Protein AF-A0A7I7Z0F8-F1 (afdb_monomer_lite)

Sequence (60 aa):
MSDNTAIEGCPHCGRRNRVRAAGPGKPRCAQCHRWLPVIVDAAPITALRAWVDQTLRVKA

Radius of gyration: 16.45 Å; chains: 1; bounding box: 46×15×35 Å

pLDDT: mean 77.75, std 13.31, range [41.84, 95.88]

Organism: NCBI:txid185642

Foldseek 3Di:
DDQPWDFFADPVPRDTDTDTQADPDFDADPPPRHTTPDDHNHDDVVNVVVVVVVVVVVVD

Structure (mmCIF, N/CA/C/O backbone):
data_AF-A0A7I7Z0F8-F1
#
_entry.id   AF-A0A7I7Z0F8-F1
#
loop_
_atom_site.group_PDB
_atom_site.id
_atom_site.type_symbol
_atom_site.label_atom_id
_atom_site.label_alt_id
_atom_site.label_comp_id
_atom_site.label_asym_id
_atom_site.label_entity_id
_atom_site.label_seq_id
_atom_site.pdbx_PDB_ins_code
_atom_site.Cartn_x
_atom_site.Cartn_y
_atom_site.Cartn_z
_atom_site.occupancy
_atom_site.B_iso_or_equiv
_atom_site.auth_seq_id
_atom_site.auth_comp_id
_atom_site.auth_asym_id
_atom_site.auth_atom_id
_atom_site.pdbx_PDB_model_num
ATOM 1 N N . MET A 1 1 ? 18.323 -7.167 1.826 1.00 41.84 1 MET A N 1
ATOM 2 C CA . MET A 1 1 ? 17.086 -6.537 1.320 1.00 41.84 1 MET A CA 1
ATOM 3 C C . MET A 1 1 ? 16.162 -6.358 2.507 1.00 41.84 1 MET A C 1
ATOM 5 O O . MET A 1 1 ? 15.595 -7.336 2.970 1.00 41.84 1 MET A O 1
ATOM 9 N N . SER A 1 2 ? 16.131 -5.160 3.085 1.00 50.34 2 SER A N 1
ATOM 10 C CA . SER A 1 2 ? 15.306 -4.870 4.259 1.00 50.34 2 SER A CA 1
ATOM 11 C C . SER A 1 2 ? 13.831 -4.930 3.868 1.00 50.34 2 SER A C 1
ATOM 13 O O . SER A 1 2 ? 13.420 -4.252 2.929 1.00 50.34 2 SER A O 1
ATOM 15 N N . ASP A 1 3 ? 13.057 -5.757 4.567 1.00 60.09 3 ASP A N 1
ATOM 16 C CA .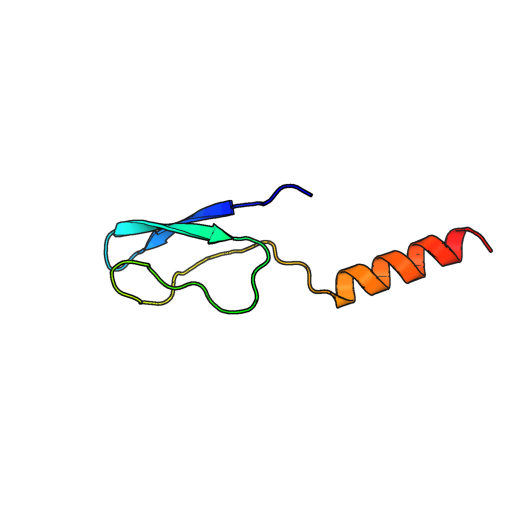 ASP A 1 3 ? 11.598 -5.835 4.455 1.00 60.09 3 ASP A CA 1
ATOM 17 C C . ASP A 1 3 ? 11.029 -4.502 4.982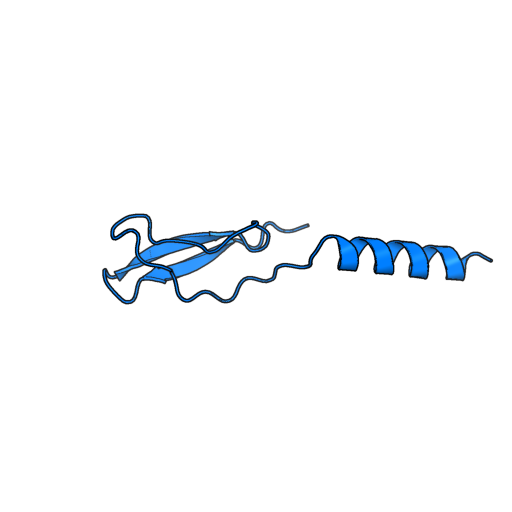 1.00 60.09 3 ASP A C 1
ATOM 19 O O . ASP A 1 3 ? 10.773 -4.341 6.178 1.00 60.09 3 ASP A O 1
ATOM 23 N N . ASN A 1 4 ? 10.954 -3.487 4.112 1.00 65.94 4 ASN A N 1
ATOM 24 C CA . ASN A 1 4 ? 10.534 -2.134 4.472 1.00 65.94 4 ASN A CA 1
ATOM 25 C C . ASN A 1 4 ? 9.025 -2.151 4.768 1.00 65.94 4 ASN A C 1
ATOM 27 O O . ASN A 1 4 ? 8.178 -1.970 3.897 1.00 65.94 4 ASN A O 1
ATOM 31 N N . THR A 1 5 ? 8.667 -2.514 5.996 1.00 71.38 5 THR A N 1
ATOM 32 C CA . THR A 1 5 ? 7.273 -2.581 6.433 1.00 71.38 5 THR A CA 1
ATOM 33 C C . THR A 1 5 ? 6.862 -1.212 6.952 1.00 71.38 5 THR A C 1
ATOM 35 O O . THR A 1 5 ? 7.278 -0.808 8.037 1.00 71.38 5 THR A O 1
ATOM 38 N N . ALA A 1 6 ? 6.014 -0.519 6.198 1.00 78.50 6 ALA A N 1
ATOM 39 C CA . ALA A 1 6 ? 5.418 0.739 6.617 1.00 78.50 6 ALA A CA 1
ATOM 40 C C . ALA A 1 6 ? 4.259 0.479 7.592 1.00 78.50 6 ALA A C 1
ATOM 42 O O . ALA A 1 6 ? 3.531 -0.516 7.486 1.00 78.50 6 ALA A O 1
ATOM 43 N N . ILE A 1 7 ? 4.079 1.368 8.569 1.00 86.69 7 ILE A N 1
ATOM 44 C CA . ILE A 1 7 ? 2.903 1.357 9.444 1.00 86.69 7 ILE A CA 1
ATOM 45 C C . ILE A 1 7 ? 2.002 2.507 9.030 1.00 86.69 7 ILE A C 1
ATOM 47 O O . ILE A 1 7 ? 2.388 3.663 9.141 1.00 86.69 7 ILE A O 1
ATOM 51 N N . GLU A 1 8 ? 0.782 2.170 8.624 1.00 85.19 8 GLU A N 1
ATOM 52 C CA . GLU A 1 8 ? -0.130 3.097 7.968 1.00 85.19 8 GLU A CA 1
ATOM 53 C C . GLU A 1 8 ? -1.449 3.194 8.728 1.00 85.19 8 GLU A C 1
ATOM 55 O O . GLU A 1 8 ? -2.119 2.195 9.035 1.00 85.19 8 GLU A O 1
ATOM 60 N N . GLY A 1 9 ? -1.814 4.424 9.074 1.00 90.38 9 GLY A N 1
ATOM 61 C CA . GLY A 1 9 ? -3.061 4.728 9.759 1.00 90.38 9 GLY A CA 1
ATOM 62 C C . GLY A 1 9 ? -4.241 4.642 8.798 1.00 90.38 9 GLY A C 1
ATOM 63 O O . GLY A 1 9 ? -4.244 5.260 7.739 1.00 90.38 9 GLY A O 1
ATOM 64 N N . CYS A 1 10 ? -5.282 3.898 9.167 1.00 93.38 10 CYS A N 1
ATOM 65 C CA . CYS A 1 10 ? -6.538 3.946 8.434 1.00 93.38 10 CYS A CA 1
ATOM 66 C C . CYS A 1 10 ? -7.280 5.251 8.774 1.00 93.38 10 CYS A C 1
ATOM 68 O O . CYS A 1 10 ? -7.694 5.403 9.925 1.00 93.38 10 CYS A O 1
ATOM 70 N N . PRO A 1 11 ? -7.554 6.143 7.806 1.00 91.62 11 PRO A N 1
ATOM 71 C CA . PRO A 1 11 ? -8.273 7.392 8.074 1.00 91.62 11 PRO A CA 1
ATOM 72 C C . PRO A 1 11 ? -9.747 7.168 8.440 1.00 91.62 11 PRO A C 1
ATOM 74 O O . PRO A 1 11 ? -10.386 8.048 8.998 1.00 91.62 11 PRO A O 1
ATOM 77 N N . HIS A 1 12 ? -10.298 5.987 8.137 1.00 94.19 12 HIS A N 1
ATOM 78 C CA . HIS A 1 12 ? -11.702 5.673 8.404 1.00 94.19 12 HIS A CA 1
ATOM 79 C C . HIS A 1 12 ? -11.947 5.144 9.821 1.00 94.19 12 HIS A C 1
ATOM 81 O O . HIS A 1 12 ? -12.985 5.415 10.409 1.00 94.19 12 HIS A O 1
ATOM 87 N N . CYS A 1 13 ? -11.049 4.310 10.351 1.00 95.06 13 CYS A N 1
ATOM 88 C CA . CYS A 1 13 ? -11.265 3.646 11.644 1.00 95.06 13 CYS A CA 1
ATOM 89 C C . CYS A 1 13 ? -10.115 3.830 12.640 1.00 95.06 13 CYS A C 1
ATOM 91 O O . CYS A 1 13 ? -10.126 3.211 13.699 1.00 95.06 13 CYS A O 1
ATOM 93 N N . GLY A 1 14 ? -9.084 4.606 12.293 1.00 93.62 14 GLY A N 1
ATOM 94 C CA . GLY A 1 14 ? -7.917 4.863 13.142 1.00 93.62 14 GLY A CA 1
ATOM 95 C C . GLY A 1 14 ? -6.976 3.667 13.330 1.00 93.62 14 GLY A C 1
ATOM 96 O O . GLY A 1 14 ? -5.911 3.804 13.931 1.00 93.62 14 GLY A O 1
ATOM 97 N N . ARG A 1 15 ? -7.321 2.479 12.813 1.00 94.75 15 ARG A N 1
ATOM 98 C CA . ARG A 1 15 ? -6.486 1.282 12.948 1.00 94.75 15 ARG A CA 1
ATOM 99 C C . ARG A 1 15 ? -5.139 1.507 12.266 1.00 94.75 15 ARG A C 1
ATOM 101 O O . ARG A 1 15 ? -5.099 1.817 11.079 1.00 94.75 15 ARG A O 1
ATOM 108 N N . ARG A 1 16 ? -4.046 1.274 12.992 1.00 92.38 16 ARG A N 1
ATOM 109 C CA . ARG A 1 16 ? -2.704 1.168 12.405 1.00 92.38 16 ARG A CA 1
ATOM 110 C C . ARG A 1 16 ? -2.546 -0.205 11.765 1.00 92.38 16 ARG A C 1
ATOM 112 O O . ARG A 1 16 ? -2.719 -1.221 12.439 1.00 92.38 16 ARG A O 1
ATOM 119 N N . ASN A 1 17 ? -2.249 -0.230 10.474 1.00 88.94 17 ASN A N 1
ATOM 120 C CA . ASN A 1 17 ? -2.069 -1.441 9.685 1.00 88.94 17 ASN A CA 1
ATOM 121 C C . ASN A 1 17 ? -0.604 -1.532 9.273 1.00 88.94 17 ASN A C 1
ATOM 123 O O . ASN A 1 17 ? 0.007 -0.529 8.921 1.00 88.94 17 ASN A O 1
ATOM 127 N N . ARG A 1 18 ? -0.039 -2.735 9.307 1.00 88.06 18 ARG A N 1
ATOM 128 C CA . ARG A 1 18 ? 1.288 -2.980 8.741 1.00 88.06 18 ARG A CA 1
ATOM 129 C C . ARG A 1 18 ? 1.132 -3.255 7.256 1.00 88.06 18 ARG A C 1
ATOM 131 O O . ARG A 1 18 ? 0.336 -4.115 6.879 1.00 88.06 18 ARG A O 1
ATOM 138 N N . VAL A 1 19 ? 1.883 -2.536 6.436 1.00 82.25 19 VAL A N 1
ATOM 139 C CA . VAL A 1 19 ? 1.830 -2.620 4.982 1.00 82.25 19 VAL A CA 1
ATOM 140 C C . VAL A 1 19 ? 3.224 -2.937 4.459 1.00 82.25 19 VAL A C 1
ATOM 142 O O . VAL A 1 19 ? 4.192 -2.248 4.762 1.00 82.25 19 VAL A O 1
ATOM 145 N N . ARG A 1 20 ? 3.334 -4.039 3.714 1.00 75.88 20 ARG A N 1
ATOM 146 C CA . ARG A 1 20 ? 4.606 -4.484 3.135 1.00 75.88 20 ARG A CA 1
ATOM 147 C C . ARG A 1 20 ? 4.948 -3.640 1.910 1.00 75.88 20 ARG A C 1
ATOM 149 O O . ARG A 1 20 ? 4.085 -3.471 1.054 1.00 75.88 20 ARG A O 1
ATOM 156 N N . ALA A 1 21 ? 6.204 -3.209 1.796 1.00 68.25 21 ALA A N 1
ATOM 157 C CA . ALA A 1 21 ? 6.706 -2.441 0.656 1.00 68.25 21 ALA A CA 1
ATOM 158 C C . ALA A 1 21 ? 6.582 -3.152 -0.701 1.00 68.25 21 ALA A C 1
ATOM 160 O O . ALA A 1 21 ? 6.281 -2.499 -1.685 1.00 68.25 21 ALA A O 1
ATOM 161 N N . ALA A 1 22 ? 6.767 -4.474 -0.776 1.00 62.66 22 ALA A N 1
ATOM 162 C CA . ALA A 1 22 ? 6.923 -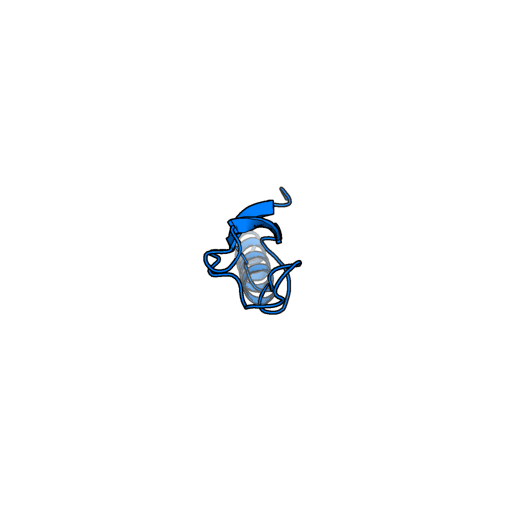5.183 -2.053 1.00 62.66 22 ALA A CA 1
ATOM 163 C C . ALA A 1 22 ? 5.900 -6.319 -2.257 1.00 62.66 22 ALA A C 1
ATOM 165 O O . ALA A 1 22 ? 6.266 -7.461 -2.534 1.00 62.66 22 ALA A O 1
ATOM 166 N N . GLY A 1 23 ? 4.607 -6.027 -2.085 1.00 62.81 23 GLY A N 1
ATOM 167 C CA . GLY A 1 23 ? 3.525 -6.993 -2.314 1.00 62.81 23 GLY A CA 1
ATOM 168 C C . GLY A 1 23 ? 2.720 -6.700 -3.588 1.00 62.81 23 GLY A C 1
ATOM 169 O O . GLY A 1 23 ? 2.415 -5.535 -3.841 1.00 62.81 23 GLY A O 1
ATOM 170 N N . PRO A 1 24 ? 2.321 -7.714 -4.383 1.00 64.44 24 PRO A N 1
ATOM 171 C CA . PRO A 1 24 ? 1.350 -7.507 -5.449 1.00 64.44 24 PRO A CA 1
ATOM 172 C C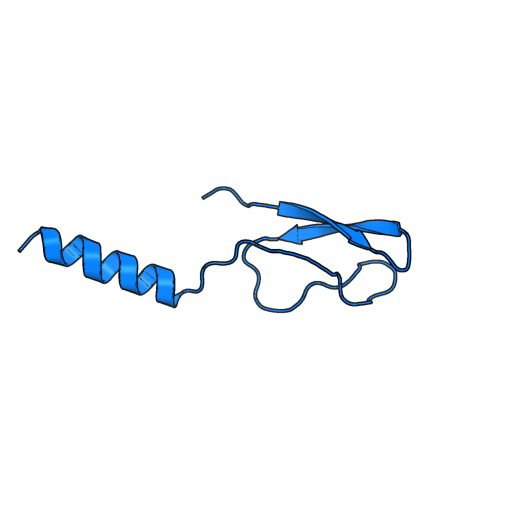 . PRO A 1 24 ? -0.018 -7.141 -4.856 1.00 64.44 24 PRO A C 1
ATOM 174 O O . PRO A 1 24 ? -0.501 -7.777 -3.919 1.00 64.44 24 PRO A O 1
ATOM 177 N N . GLY A 1 25 ? -0.667 -6.136 -5.442 1.00 73.38 25 GLY A N 1
ATOM 178 C CA . GLY A 1 25 ? -2.018 -5.715 -5.067 1.00 73.38 25 GLY A CA 1
ATOM 179 C C . GLY A 1 25 ? -2.077 -4.526 -4.104 1.00 73.38 25 GLY A C 1
ATOM 180 O O . GLY A 1 25 ? -1.070 -4.025 -3.615 1.00 73.38 25 GLY A O 1
ATOM 181 N N . LYS A 1 26 ? -3.299 -4.030 -3.872 1.00 81.12 26 LYS A N 1
ATOM 182 C CA . LYS A 1 26 ? -3.556 -2.866 -3.011 1.00 81.12 26 LYS A CA 1
ATOM 183 C C . LYS A 1 26 ? -3.792 -3.319 -1.561 1.00 81.12 26 LYS A C 1
ATOM 185 O O . LYS A 1 26 ? -4.531 -4.279 -1.342 1.00 81.12 26 LYS A O 1
ATOM 190 N N . PRO A 1 27 ? -3.218 -2.652 -0.552 1.00 86.12 27 PRO A N 1
ATOM 191 C CA . PRO A 1 27 ? -3.449 -3.021 0.839 1.00 86.12 27 PRO A CA 1
ATOM 192 C C . PRO A 1 27 ? -4.811 -2.526 1.338 1.00 86.12 27 PRO A C 1
ATOM 194 O O . PRO A 1 27 ? -5.280 -1.438 0.994 1.00 86.12 27 PRO A O 1
ATOM 197 N N . ARG A 1 28 ? -5.449 -3.338 2.186 1.00 90.62 28 ARG A N 1
ATOM 198 C CA . ARG A 1 28 ? -6.728 -3.033 2.844 1.00 90.62 28 ARG A CA 1
ATOM 199 C C . ARG A 1 28 ? -6.557 -2.993 4.353 1.00 90.62 28 ARG A C 1
ATOM 201 O O . ARG A 1 28 ? -5.718 -3.694 4.910 1.00 90.62 28 ARG A O 1
ATOM 208 N N . CYS A 1 29 ? -7.385 -2.191 5.011 1.00 93.12 29 CYS A N 1
ATOM 209 C CA . CYS A 1 29 ? -7.452 -2.136 6.458 1.00 93.12 29 CYS A CA 1
ATOM 210 C C . CYS A 1 29 ? -7.947 -3.475 7.006 1.00 93.12 29 CYS A C 1
ATOM 212 O O . CYS A 1 29 ? -8.990 -3.957 6.582 1.00 93.12 29 CYS A O 1
ATOM 214 N N . ALA A 1 30 ? -7.261 -4.035 7.999 1.00 92.19 30 ALA A N 1
ATOM 215 C CA . ALA A 1 30 ? -7.641 -5.308 8.613 1.00 92.19 30 ALA A CA 1
ATOM 216 C C . ALA A 1 30 ? -8.936 -5.241 9.445 1.00 92.19 30 ALA A C 1
ATOM 218 O O . ALA A 1 30 ? -9.431 -6.271 9.878 1.00 92.19 30 ALA A O 1
ATOM 219 N N . GLN A 1 31 ? -9.459 -4.038 9.700 1.00 95.31 31 GLN A N 1
ATOM 220 C CA . GLN A 1 31 ? -10.655 -3.845 10.518 1.00 95.31 31 GLN A CA 1
ATOM 221 C C . GLN A 1 31 ? -11.881 -3.483 9.682 1.00 95.31 31 GLN A C 1
ATOM 223 O O . GLN A 1 31 ? -12.890 -4.170 9.742 1.00 95.31 31 GLN A O 1
ATOM 228 N N . CYS A 1 32 ? -11.811 -2.406 8.897 1.00 95.88 32 CYS A N 1
ATOM 229 C CA . CYS A 1 32 ? -12.949 -1.960 8.087 1.00 95.88 32 CYS A CA 1
ATOM 230 C C . CYS A 1 32 ? -12.875 -2.418 6.624 1.00 95.88 32 CYS A C 1
ATOM 232 O O . CYS A 1 32 ? -13.743 -2.068 5.830 1.00 95.88 32 CYS A O 1
ATOM 234 N N . HIS A 1 33 ? -11.810 -3.133 6.243 1.00 93.75 33 HIS A N 1
ATOM 235 C CA . HIS A 1 33 ? -11.564 -3.663 4.894 1.00 93.75 33 HIS A CA 1
ATOM 236 C C . HIS A 1 33 ? -11.508 -2.605 3.780 1.00 93.75 33 HIS A C 1
ATOM 238 O O . HIS A 1 33 ? -11.379 -2.941 2.602 1.00 93.75 33 HIS A O 1
ATOM 244 N N . ARG A 1 34 ? -11.533 -1.317 4.137 1.00 92.56 34 ARG A N 1
ATOM 245 C CA . ARG A 1 34 ? -11.349 -0.205 3.207 1.00 92.56 34 ARG A CA 1
ATOM 246 C C . ARG A 1 34 ? -9.905 -0.171 2.717 1.00 92.56 34 ARG A C 1
ATOM 248 O O . ARG A 1 34 ? -8.987 -0.549 3.444 1.00 92.56 34 ARG A O 1
ATOM 255 N N . TRP A 1 35 ? -9.701 0.305 1.497 1.00 90.44 35 TRP A N 1
ATOM 256 C CA . TRP A 1 35 ? -8.363 0.532 0.955 1.00 90.44 35 TRP A CA 1
ATOM 257 C C . TRP A 1 35 ? -7.572 1.499 1.837 1.00 90.44 35 TRP A C 1
ATOM 259 O O . TRP A 1 35 ? -8.117 2.497 2.314 1.00 90.44 35 TRP A O 1
ATOM 269 N N . LEU A 1 36 ? -6.302 1.179 2.069 1.00 88.12 36 LEU A N 1
ATOM 270 C CA . LEU A 1 36 ? -5.399 2.044 2.817 1.00 88.12 36 LEU A CA 1
ATOM 271 C C . LEU A 1 36 ? -4.722 3.042 1.867 1.00 88.12 36 LEU A C 1
ATOM 273 O O . LEU A 1 36 ? -4.306 2.641 0.777 1.00 88.12 36 LEU A O 1
ATOM 277 N N . PRO A 1 37 ? -4.595 4.318 2.267 1.00 79.06 37 PRO A N 1
ATOM 278 C CA . PRO A 1 37 ? -3.837 5.308 1.518 1.00 79.06 37 PRO A CA 1
ATOM 279 C C . PRO A 1 37 ? -2.353 5.134 1.855 1.00 79.06 37 PRO A C 1
ATOM 281 O O . PRO A 1 37 ? -1.892 5.680 2.847 1.00 79.06 37 PRO A O 1
ATOM 284 N N . VAL A 1 38 ? -1.616 4.319 1.102 1.00 69.88 38 VAL A N 1
ATOM 285 C CA . VAL A 1 38 ? -0.196 4.057 1.399 1.00 69.88 38 VAL A CA 1
ATOM 286 C C . VAL A 1 38 ? 0.714 4.461 0.253 1.00 69.88 38 VAL A C 1
ATOM 288 O O . VAL A 1 38 ? 0.329 4.363 -0.915 1.00 69.88 38 VAL A O 1
ATOM 291 N N . ILE A 1 39 ? 1.945 4.825 0.607 1.00 61.47 39 ILE A N 1
ATOM 292 C CA . ILE A 1 39 ? 3.090 4.946 -0.296 1.00 61.47 39 ILE A CA 1
ATOM 293 C C . ILE A 1 39 ? 4.015 3.773 0.052 1.00 61.47 39 ILE A C 1
ATOM 295 O O . ILE A 1 39 ? 4.584 3.731 1.136 1.00 61.47 39 ILE A O 1
ATOM 299 N N . VAL A 1 40 ? 4.111 2.776 -0.827 1.00 64.12 40 VAL A N 1
ATOM 300 C CA . VAL A 1 40 ? 4.978 1.600 -0.644 1.00 64.12 40 VAL A CA 1
ATOM 301 C C . VAL A 1 40 ? 6.128 1.645 -1.645 1.00 64.12 40 VAL A C 1
ATOM 303 O O . VAL A 1 40 ? 5.886 1.798 -2.841 1.00 64.12 40 VAL A O 1
ATOM 306 N N . ASP A 1 41 ? 7.364 1.481 -1.166 1.00 64.56 41 ASP A N 1
ATOM 307 C CA . ASP A 1 41 ? 8.552 1.337 -2.018 1.00 64.56 41 ASP A CA 1
ATOM 308 C C . ASP A 1 41 ? 8.579 -0.054 -2.675 1.00 64.56 41 ASP A C 1
ATOM 310 O O . ASP A 1 41 ? 9.212 -0.990 -2.183 1.00 64.56 41 ASP A O 1
ATOM 314 N N . ALA A 1 42 ? 7.883 -0.207 -3.801 1.00 65.06 42 ALA A N 1
ATOM 315 C CA . ALA A 1 42 ? 7.878 -1.441 -4.583 1.00 65.06 42 ALA A CA 1
ATOM 316 C C . ALA A 1 42 ? 8.639 -1.258 -5.901 1.00 65.06 42 ALA A C 1
ATOM 318 O O . ALA A 1 42 ? 8.164 -0.565 -6.802 1.00 65.06 42 ALA A O 1
ATOM 319 N N . ALA A 1 43 ? 9.777 -1.943 -6.056 1.00 65.44 43 ALA A N 1
ATOM 320 C CA . ALA A 1 43 ? 10.423 -2.058 -7.360 1.00 65.44 43 ALA A CA 1
ATOM 321 C C . ALA A 1 43 ? 9.930 -3.327 -8.091 1.00 65.44 43 ALA A C 1
ATOM 323 O O . ALA A 1 43 ? 10.022 -4.431 -7.549 1.00 65.44 43 ALA A O 1
ATOM 324 N N . PRO A 1 44 ? 9.403 -3.200 -9.318 1.00 70.38 44 PRO A N 1
ATOM 325 C CA . PRO A 1 44 ? 8.869 -4.320 -10.090 1.00 70.38 44 PRO A CA 1
ATOM 326 C C . PRO A 1 44 ? 9.972 -5.270 -10.592 1.00 70.38 44 PRO A C 1
ATOM 328 O O . PRO A 1 44 ? 11.128 -4.885 -10.735 1.00 70.38 44 PRO A O 1
ATOM 331 N N . ILE A 1 45 ? 9.618 -6.511 -10.951 1.00 72.25 45 ILE A N 1
ATOM 332 C CA . ILE A 1 45 ? 10.585 -7.536 -11.413 1.00 72.25 45 ILE A CA 1
ATOM 333 C C . ILE A 1 45 ? 11.361 -7.144 -12.681 1.00 72.25 45 ILE A C 1
ATOM 335 O O . ILE A 1 45 ? 12.467 -7.612 -12.941 1.00 72.25 45 ILE A O 1
ATOM 339 N N . THR A 1 46 ? 10.801 -6.251 -13.480 1.00 73.25 46 THR A N 1
ATOM 340 C CA . THR A 1 46 ? 11.478 -5.654 -14.630 1.00 73.25 46 THR A CA 1
ATOM 341 C C . THR A 1 46 ? 12.608 -4.715 -14.215 1.00 73.25 46 THR A C 1
ATOM 343 O O . THR A 1 46 ? 13.635 -4.690 -14.889 1.00 73.25 46 THR A O 1
ATOM 346 N N . ALA A 1 47 ? 12.476 -4.020 -13.081 1.00 76.19 47 ALA A N 1
ATOM 347 C CA . ALA A 1 47 ? 13.549 -3.195 -12.526 1.00 76.19 47 ALA A CA 1
ATOM 348 C C . ALA A 1 47 ? 14.762 -4.051 -12.126 1.00 76.19 47 ALA A C 1
ATOM 350 O O . ALA A 1 47 ? 15.904 -3.651 -12.331 1.00 76.19 47 ALA A O 1
ATOM 351 N N . LEU A 1 48 ? 14.517 -5.274 -11.649 1.00 69.88 48 LEU A N 1
ATOM 352 C CA . LEU A 1 48 ? 15.574 -6.250 -11.385 1.00 69.88 48 LEU A CA 1
ATOM 353 C C . LEU A 1 48 ? 16.266 -6.726 -12.666 1.00 69.88 48 LEU A C 1
ATOM 355 O O . LEU A 1 48 ? 17.488 -6.827 -12.698 1.00 69.88 48 LEU A O 1
ATOM 359 N N . ARG A 1 49 ? 15.511 -6.985 -13.737 1.00 85.06 49 ARG A N 1
ATOM 360 C CA . ARG A 1 49 ? 16.093 -7.443 -15.010 1.00 85.06 49 ARG A CA 1
ATOM 361 C C . ARG A 1 49 ? 17.017 -6.404 -15.644 1.00 85.06 49 ARG A C 1
ATOM 363 O O . ARG A 1 49 ? 18.123 -6.743 -16.042 1.00 85.06 49 ARG A O 1
ATOM 370 N N . ALA A 1 50 ? 16.615 -5.137 -15.654 1.00 77.50 50 ALA A N 1
ATOM 371 C CA . ALA A 1 50 ? 17.442 -4.057 -16.187 1.00 77.50 50 ALA A CA 1
ATOM 372 C C . ALA A 1 50 ? 18.765 -3.887 -15.419 1.00 77.50 50 ALA A C 1
ATOM 374 O O . ALA A 1 50 ? 19.807 -3.644 -16.030 1.00 77.50 50 ALA A O 1
ATOM 375 N N . TRP A 1 51 ? 18.737 -4.056 -14.092 1.00 82.25 51 TRP A N 1
ATOM 376 C CA . TRP A 1 51 ? 19.951 -4.024 -13.276 1.00 82.25 51 TRP A CA 1
ATOM 377 C C . TRP A 1 51 ? 20.926 -5.152 -13.651 1.00 82.25 51 TRP A C 1
ATOM 379 O O . TRP A 1 51 ? 22.134 -4.926 -13.751 1.00 82.25 51 TRP A O 1
ATOM 389 N N . VAL A 1 52 ? 20.406 -6.348 -13.932 1.00 85.19 52 VAL A N 1
ATOM 390 C CA . VAL A 1 52 ? 21.202 -7.498 -14.392 1.00 85.19 52 VAL A CA 1
ATOM 391 C C . VAL A 1 52 ? 21.830 -7.236 -15.760 1.00 85.19 52 VAL A C 1
ATOM 393 O O . VAL A 1 52 ? 23.034 -7.410 -15.934 1.00 85.19 52 VAL A O 1
ATOM 396 N N . ASP A 1 53 ? 21.055 -6.756 -16.728 1.00 87.56 53 ASP A N 1
ATOM 397 C CA . ASP A 1 53 ? 21.581 -6.528 -18.078 1.00 87.56 53 ASP A CA 1
ATOM 398 C C . ASP A 1 53 ? 22.669 -5.443 -18.093 1.00 87.56 53 ASP A C 1
ATOM 400 O O . ASP A 1 53 ? 23.629 -5.504 -18.861 1.00 87.56 53 ASP A O 1
ATOM 404 N N . GLN A 1 54 ? 22.536 -4.432 -17.234 1.00 75.06 54 GLN A 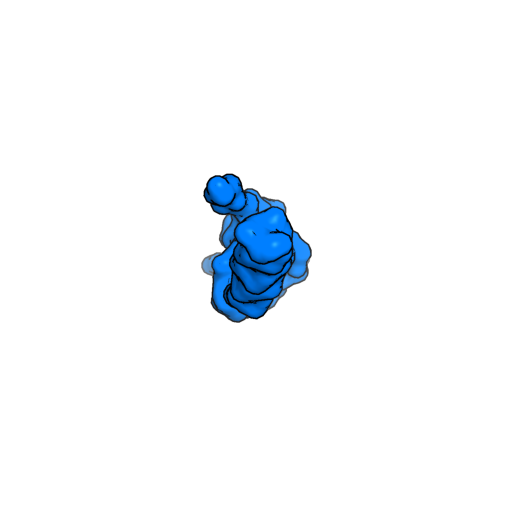N 1
ATOM 405 C CA . GLN A 1 54 ? 23.484 -3.328 -17.118 1.00 75.06 54 GLN A CA 1
ATOM 406 C C . GLN A 1 54 ? 24.789 -3.743 -16.426 1.00 75.06 54 GLN A C 1
ATOM 408 O O . GLN A 1 54 ? 25.859 -3.336 -16.867 1.00 75.06 54 GLN A O 1
ATOM 413 N N . THR A 1 55 ? 24.723 -4.592 -15.398 1.00 78.12 55 THR A N 1
ATOM 414 C CA . THR A 1 55 ? 25.916 -5.085 -14.686 1.00 78.12 55 THR A CA 1
ATOM 415 C C . THR A 1 55 ? 26.755 -6.050 -15.524 1.00 78.12 55 THR A C 1
ATOM 417 O O . THR A 1 55 ? 27.977 -6.068 -15.394 1.00 78.12 55 THR A O 1
ATOM 420 N N . LEU A 1 56 ? 26.137 -6.800 -16.440 1.00 78.25 56 LEU A N 1
ATOM 421 C CA . LEU A 1 56 ? 26.852 -7.723 -17.326 1.00 78.25 56 LEU A CA 1
ATOM 422 C C . LEU A 1 56 ? 27.573 -7.022 -18.488 1.00 78.25 56 LEU A C 1
ATOM 424 O O . LEU A 1 56 ? 28.629 -7.486 -18.913 1.00 78.25 56 LEU A O 1
ATOM 428 N N . ARG A 1 57 ? 27.062 -5.880 -18.968 1.00 63.47 57 ARG A N 1
ATOM 429 C CA . ARG A 1 57 ? 27.710 -5.081 -20.029 1.00 63.47 57 ARG A CA 1
ATOM 430 C C . ARG A 1 57 ? 29.044 -4.463 -19.610 1.00 63.47 57 ARG A C 1
ATOM 432 O O . ARG A 1 57 ? 29.860 -4.182 -20.472 1.00 63.47 57 ARG A O 1
ATOM 439 N N . VAL A 1 58 ? 29.284 -4.274 -18.311 1.00 59.66 58 VAL A N 1
ATOM 440 C CA . VAL A 1 58 ? 30.531 -3.679 -17.788 1.00 59.66 58 VAL A CA 1
ATOM 441 C C . VAL A 1 58 ? 31.705 -4.678 -17.761 1.00 59.66 58 VAL A C 1
ATOM 443 O O . VAL A 1 58 ? 32.810 -4.310 -17.377 1.00 59.66 58 VAL A O 1
ATOM 446 N N . LYS A 1 59 ? 31.478 -5.948 -18.136 1.00 55.84 59 LYS A N 1
ATOM 447 C CA . LYS A 1 59 ? 32.482 -7.031 -18.126 1.00 55.84 59 LYS A CA 1
ATOM 448 C C . LYS A 1 59 ? 32.933 -7.473 -19.531 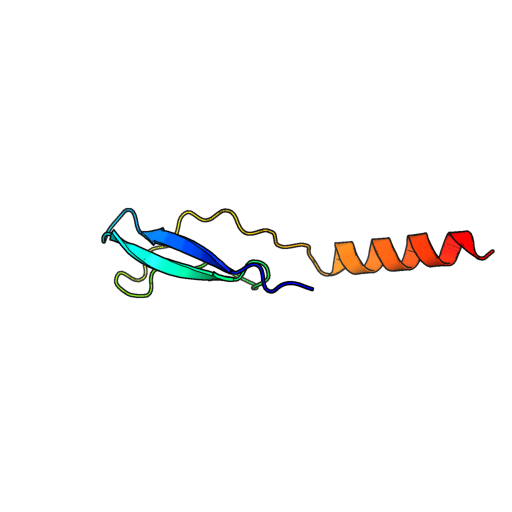1.00 55.84 59 LYS A C 1
ATOM 450 O O . LYS A 1 59 ? 33.699 -8.432 -19.622 1.00 55.84 59 LYS A O 1
ATOM 455 N N . ALA A 1 60 ? 32.444 -6.814 -20.583 1.00 53.97 60 ALA A N 1
ATOM 456 C CA . ALA A 1 60 ? 32.810 -7.055 -21.981 1.00 53.97 60 ALA A CA 1
ATOM 457 C C . ALA A 1 60 ? 33.747 -5.961 -22.503 1.00 53.97 60 ALA A C 1
ATOM 459 O O . ALA A 1 60 ? 33.543 -4.790 -22.110 1.00 53.97 60 ALA A O 1
#

Secondary structure (DSSP, 8-state):
----EEEEE-TTT--EEEEETT-SS--B-TTT-PBP--------HHHHHHHHHHHHHTT-